Protein AF-A0A0M4LRH4-F1 (afdb_monomer_lite)

Sequence (139 aa):
MNIKIRNTFAEIIGALIAMTWMWLQLTDASTMTIELVSKVLAQGIGISIILIIILHIVFNILSSIISGQYEKDIDDERDKIYELYALQLSSVIFGISIVTTLVLLGWFNLSINTGLIVITFAGFIGSIISLFLKIYLYR

Radius of gyration: 17.7 Å; chains: 1; bounding box: 36×30×49 Å

Foldseek 3Di:
DPLQLQLLVLLLVLLVVLLVQLCVLCVVVVPDDPVSLVVSLVVSVVSSVVSSVVSSVVSQVVCCVVVVDRDDDDDDPVLVVLVVVLVVQLVVQLVVQLVVLVCCCVPVVDDPSVSVSSSSVSSSVSNSVSSVSSSVSVD

pLDDT: mean 90.96, std 6.53, range [67.19, 97.25]

Structure (mmCIF, N/CA/C/O backbone):
data_AF-A0A0M4LRH4-F1
#
_entry.id   AF-A0A0M4LRH4-F1
#
loop_
_atom_site.group_PDB
_atom_site.id
_atom_site.type_symbol
_atom_site.label_atom_id
_atom_site.label_alt_id
_atom_site.label_comp_id
_atom_site.label_asym_id
_atom_site.label_entity_id
_atom_site.label_seq_id
_atom_site.pdbx_PDB_ins_code
_atom_site.Cartn_x
_atom_site.Cartn_y
_atom_site.Cartn_z
_atom_site.occupancy
_atom_site.B_iso_or_equiv
_atom_site.auth_seq_id
_atom_site.auth_comp_id
_atom_site.auth_asym_id
_atom_site.auth_atom_id
_atom_site.pdbx_PDB_model_num
ATOM 1 N N . MET A 1 1 ? -18.280 5.015 16.595 1.00 67.19 1 MET A N 1
ATOM 2 C CA . MET A 1 1 ? -17.638 4.086 15.636 1.00 67.19 1 MET A CA 1
ATOM 3 C C . MET A 1 1 ? -16.527 3.393 16.396 1.00 67.19 1 MET A C 1
ATOM 5 O O . MET A 1 1 ? -15.749 4.120 16.994 1.00 67.19 1 MET A O 1
ATOM 9 N N . ASN A 1 2 ? -16.489 2.055 16.414 1.00 81.06 2 ASN A N 1
ATOM 10 C CA . ASN A 1 2 ? -15.471 1.288 17.145 1.00 81.06 2 ASN A CA 1
ATOM 11 C C . ASN A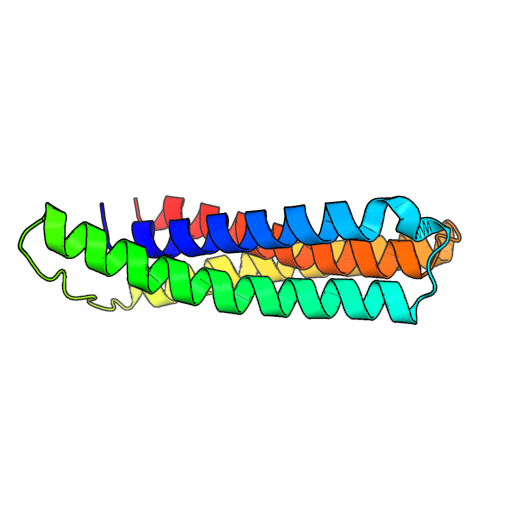 1 2 ? -14.061 1.819 16.811 1.00 81.06 2 ASN A C 1
ATOM 13 O O . ASN A 1 2 ? -13.758 2.017 15.630 1.00 81.06 2 ASN A O 1
ATOM 17 N N . ILE A 1 3 ? -13.227 2.049 17.834 1.00 83.00 3 ILE A N 1
ATOM 18 C CA . ILE A 1 3 ? -11.837 2.513 17.701 1.00 83.00 3 ILE A CA 1
ATOM 19 C C . ILE A 1 3 ? -11.050 1.690 16.675 1.00 83.00 3 ILE A C 1
ATOM 21 O O . ILE A 1 3 ? -10.356 2.264 15.840 1.00 83.00 3 ILE A O 1
ATOM 25 N N . LYS A 1 4 ? -11.266 0.370 16.629 1.00 84.94 4 LYS A N 1
ATOM 26 C CA . LYS A 1 4 ? -10.601 -0.538 15.681 1.00 84.94 4 LYS A CA 1
ATOM 27 C C . LYS A 1 4 ? -11.007 -0.275 14.236 1.00 84.94 4 LYS A C 1
ATOM 29 O O . LYS A 1 4 ? -10.157 -0.187 13.353 1.00 84.94 4 LYS A O 1
ATOM 34 N N . ILE A 1 5 ? -12.300 -0.058 13.990 1.00 86.56 5 ILE A N 1
ATOM 35 C CA . ILE A 1 5 ? -12.816 0.298 12.660 1.00 86.56 5 ILE A CA 1
ATOM 36 C C . ILE A 1 5 ? -12.295 1.682 12.246 1.00 86.56 5 ILE A C 1
ATOM 38 O O . ILE A 1 5 ? -11.874 1.864 11.107 1.00 86.56 5 ILE A O 1
ATOM 42 N N . ARG A 1 6 ? -12.261 2.648 13.174 1.00 89.19 6 ARG A N 1
ATOM 43 C CA . ARG A 1 6 ? -11.735 4.003 12.937 1.00 89.19 6 ARG A CA 1
ATOM 44 C C . ARG A 1 6 ? -10.259 3.998 12.547 1.00 89.19 6 ARG A C 1
ATOM 46 O O . ARG A 1 6 ? -9.894 4.640 11.565 1.00 89.19 6 ARG A O 1
ATOM 53 N N . ASN A 1 7 ? -9.444 3.261 13.290 1.00 89.38 7 ASN A N 1
ATOM 54 C CA . ASN A 1 7 ? -8.020 3.090 13.015 1.00 89.38 7 ASN A CA 1
ATOM 55 C C . ASN A 1 7 ? -7.812 2.399 11.661 1.00 89.38 7 ASN A C 1
ATOM 57 O O . ASN A 1 7 ? -7.081 2.902 10.814 1.00 89.38 7 ASN A O 1
ATOM 61 N N . THR A 1 8 ? -8.586 1.347 11.376 1.00 91.69 8 THR A N 1
ATOM 62 C CA . THR A 1 8 ? -8.536 0.666 10.073 1.00 91.69 8 THR A CA 1
ATOM 63 C C . THR A 1 8 ? -8.901 1.608 8.911 1.00 91.69 8 THR A C 1
ATOM 65 O O . THR A 1 8 ? -8.273 1.566 7.855 1.00 91.69 8 THR A O 1
ATOM 68 N N . PHE A 1 9 ? -9.862 2.523 9.092 1.00 92.12 9 PHE A N 1
ATOM 69 C CA . PHE A 1 9 ? -10.155 3.564 8.097 1.00 92.12 9 PHE A CA 1
ATOM 70 C C . PHE A 1 9 ? -8.995 4.547 7.899 1.00 92.12 9 PHE A C 1
ATOM 72 O O . PHE A 1 9 ? -8.710 4.916 6.759 1.00 92.12 9 PHE A O 1
ATOM 79 N N . ALA A 1 10 ? -8.319 4.962 8.976 1.00 92.81 10 ALA A N 1
ATOM 80 C CA . ALA A 1 10 ? -7.125 5.803 8.881 1.00 92.81 10 ALA A CA 1
ATOM 81 C C . ALA A 1 10 ? -6.020 5.120 8.059 1.00 92.81 10 ALA A C 1
ATOM 83 O O . ALA A 1 10 ? -5.402 5.766 7.212 1.00 92.81 10 ALA A O 1
ATOM 84 N N . GLU A 1 11 ? -5.819 3.813 8.252 1.00 94.25 11 GLU A N 1
ATOM 85 C CA . GLU A 1 11 ? -4.860 3.022 7.471 1.00 94.25 11 GLU A CA 1
ATOM 86 C C . GLU A 1 11 ? -5.199 3.008 5.979 1.00 94.25 11 GLU A C 1
ATOM 88 O O . GLU A 1 11 ? -4.338 3.305 5.148 1.00 94.25 11 GLU A O 1
ATOM 93 N N . ILE A 1 12 ? -6.462 2.735 5.632 1.00 95.62 12 ILE A N 1
ATOM 94 C CA . ILE A 1 12 ? -6.919 2.700 4.234 1.00 95.62 12 ILE A CA 1
ATOM 95 C C . ILE A 1 12 ? -6.732 4.065 3.566 1.00 95.62 12 ILE A C 1
ATOM 97 O O . ILE A 1 12 ? -6.191 4.142 2.463 1.00 95.62 12 ILE A O 1
ATOM 101 N N . ILE A 1 13 ? -7.150 5.148 4.227 1.00 95.25 13 ILE A N 1
ATOM 102 C CA . ILE A 1 13 ? -7.011 6.508 3.689 1.00 95.25 13 ILE A CA 1
ATOM 103 C C . ILE A 1 13 ? -5.531 6.848 3.491 1.00 95.25 13 ILE A C 1
ATOM 105 O O . ILE A 1 13 ? -5.158 7.371 2.439 1.00 95.25 13 ILE A O 1
ATOM 109 N N . GLY A 1 14 ? -4.682 6.515 4.466 1.00 94.69 14 GLY A N 1
ATOM 110 C CA . GLY A 1 14 ? -3.251 6.779 4.380 1.00 94.69 14 GLY A CA 1
ATOM 111 C C . GLY A 1 14 ? -2.571 6.044 3.232 1.00 94.69 14 GLY A C 1
ATOM 112 O O . GLY A 1 14 ? -1.837 6.657 2.452 1.00 94.69 14 GLY A O 1
ATOM 113 N N . ALA A 1 15 ? -2.894 4.762 3.073 1.00 95.62 15 ALA A N 1
ATOM 114 C CA . ALA A 1 15 ? -2.418 3.947 1.965 1.00 95.62 15 ALA A CA 1
ATOM 115 C C . ALA A 1 15 ? -2.885 4.498 0.605 1.00 95.62 15 ALA A C 1
ATOM 117 O O . ALA A 1 15 ? -2.073 4.641 -0.308 1.00 95.62 15 ALA A O 1
ATOM 118 N N . LEU A 1 16 ? -4.162 4.875 0.470 1.00 96.56 16 LEU A N 1
ATOM 119 C CA . LEU A 1 16 ? -4.718 5.413 -0.779 1.00 96.56 16 LEU A CA 1
ATOM 120 C C . LEU A 1 16 ? -4.092 6.751 -1.184 1.00 96.56 16 LEU A C 1
ATOM 122 O O . LEU A 1 16 ? -3.800 6.961 -2.365 1.00 96.56 16 LEU A O 1
ATOM 126 N N . ILE A 1 17 ? -3.860 7.650 -0.225 1.00 96.44 17 ILE A N 1
ATOM 127 C CA . ILE A 1 17 ? -3.197 8.933 -0.490 1.00 96.44 17 ILE A CA 1
ATOM 128 C C . ILE A 1 17 ? -1.766 8.692 -0.974 1.00 96.44 17 ILE A C 1
ATOM 130 O O . ILE A 1 17 ? -1.361 9.266 -1.986 1.00 96.44 17 ILE A O 1
ATOM 134 N N . ALA A 1 18 ? -1.019 7.808 -0.307 1.00 96.06 18 ALA A N 1
ATOM 135 C CA . ALA A 1 18 ? 0.342 7.469 -0.710 1.00 96.06 18 ALA A CA 1
ATOM 136 C C . ALA A 1 18 ? 0.392 6.814 -2.101 1.00 96.06 18 ALA A C 1
ATOM 138 O O . ALA A 1 18 ? 1.217 7.203 -2.928 1.00 96.06 18 ALA A O 1
ATOM 139 N N . MET A 1 19 ? -0.518 5.877 -2.392 1.00 96.12 19 MET A N 1
ATOM 140 C CA . MET A 1 19 ? -0.670 5.271 -3.723 1.00 96.12 19 MET A CA 1
ATOM 141 C C . MET A 1 19 ? -0.953 6.310 -4.804 1.00 96.12 19 MET A C 1
ATOM 143 O O . MET A 1 19 ? -0.318 6.293 -5.857 1.00 96.12 19 MET A O 1
ATOM 147 N N . THR A 1 20 ? -1.884 7.225 -4.539 1.00 96.12 20 THR A N 1
ATOM 148 C CA . THR A 1 20 ? -2.252 8.281 -5.488 1.00 96.12 20 THR A CA 1
ATOM 149 C C . THR A 1 20 ? -1.071 9.215 -5.732 1.00 96.12 20 THR A C 1
ATOM 151 O O . THR A 1 20 ? -0.769 9.538 -6.878 1.00 96.12 20 THR A O 1
ATOM 154 N N . TRP A 1 21 ? -0.351 9.597 -4.675 1.00 97.25 21 TRP A N 1
ATOM 155 C CA . TRP A 1 21 ? 0.853 10.413 -4.791 1.00 97.25 21 TRP A CA 1
ATOM 156 C C . TRP A 1 21 ? 1.943 9.715 -5.614 1.00 97.25 21 TRP A C 1
ATOM 158 O O . TRP A 1 21 ? 2.486 10.321 -6.533 1.00 97.25 21 TRP A O 1
ATOM 168 N N . MET A 1 22 ? 2.222 8.431 -5.353 1.00 96.12 22 MET A N 1
ATOM 169 C CA . MET A 1 22 ? 3.185 7.662 -6.152 1.00 96.12 22 MET A CA 1
ATOM 170 C C . MET A 1 22 ? 2.778 7.609 -7.622 1.00 96.12 22 MET A C 1
ATOM 172 O O . MET A 1 22 ? 3.621 7.816 -8.487 1.00 96.12 22 MET A O 1
ATOM 176 N N . TRP A 1 23 ? 1.497 7.361 -7.906 1.00 95.38 23 TRP A N 1
ATOM 177 C CA . TRP A 1 23 ? 0.991 7.301 -9.276 1.00 95.38 23 TRP A CA 1
ATOM 178 C C . TRP A 1 23 ? 1.225 8.615 -10.031 1.00 95.38 23 TRP A C 1
ATOM 180 O O . TRP A 1 23 ? 1.703 8.594 -11.162 1.00 95.38 23 TRP A O 1
ATOM 190 N N . LEU A 1 24 ? 0.965 9.755 -9.382 1.00 95.31 24 LEU A N 1
ATOM 191 C CA . LEU A 1 24 ? 1.206 11.080 -9.960 1.00 95.31 24 LEU A CA 1
ATOM 192 C C . LEU A 1 24 ? 2.691 11.345 -10.243 1.00 95.31 24 LEU A C 1
ATOM 194 O O . LEU A 1 24 ? 3.011 11.989 -11.234 1.00 95.31 24 LEU A O 1
ATOM 198 N N . GLN A 1 25 ? 3.596 10.821 -9.415 1.00 95.19 25 GLN A N 1
ATOM 199 C CA . GLN A 1 25 ? 5.043 10.976 -9.605 1.00 95.19 25 GLN A CA 1
ATOM 200 C C . GLN A 1 25 ? 5.643 9.976 -10.607 1.00 95.19 25 GLN A C 1
ATOM 202 O O . GLN A 1 25 ? 6.815 10.095 -10.963 1.00 95.19 25 GLN A O 1
ATOM 207 N N . LEU A 1 26 ? 4.862 8.987 -11.048 1.00 94.62 26 LEU A N 1
ATOM 208 C CA . LEU A 1 26 ? 5.277 7.915 -11.957 1.00 94.62 26 LEU A CA 1
ATOM 209 C C . LEU A 1 26 ? 4.590 8.000 -13.329 1.00 94.62 26 LEU A C 1
ATOM 211 O O . LEU A 1 26 ? 4.681 7.054 -14.111 1.00 94.62 26 LEU A O 1
ATOM 215 N N . THR A 1 27 ? 3.933 9.117 -13.659 1.00 88.69 27 THR A N 1
ATOM 216 C CA . THR A 1 27 ? 3.249 9.304 -14.954 1.00 88.69 27 THR A CA 1
ATOM 2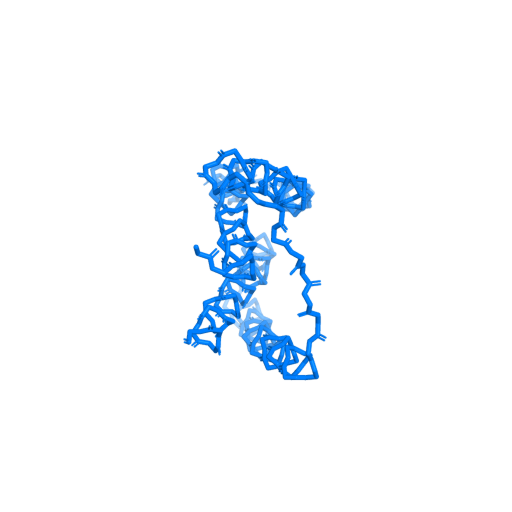17 C C . THR A 1 27 ? 4.184 9.136 -16.151 1.00 88.69 27 THR A C 1
ATOM 219 O O . THR A 1 27 ? 3.776 8.583 -17.168 1.00 88.69 27 THR A O 1
ATOM 222 N N . ASP A 1 28 ? 5.454 9.517 -15.997 1.00 86.88 28 ASP A N 1
ATOM 223 C CA . ASP A 1 28 ? 6.486 9.413 -17.034 1.00 86.88 28 ASP A CA 1
ATOM 224 C C . ASP A 1 28 ? 7.471 8.255 -16.786 1.00 86.88 28 ASP A C 1
ATOM 226 O O . ASP A 1 28 ? 8.592 8.249 -17.306 1.00 86.88 28 ASP A O 1
ATOM 230 N N . ALA A 1 29 ? 7.065 7.238 -16.013 1.00 85.12 29 ALA A N 1
ATOM 231 C CA . ALA A 1 29 ? 7.923 6.117 -15.608 1.00 85.12 29 ALA A CA 1
ATOM 232 C C . ALA A 1 29 ? 8.547 5.322 -16.772 1.00 85.12 29 ALA A C 1
ATOM 234 O O . ALA A 1 29 ? 9.543 4.621 -16.574 1.00 85.12 29 ALA A O 1
ATOM 235 N N . SER A 1 30 ? 7.995 5.434 -17.984 1.00 83.00 30 SER A N 1
ATOM 236 C CA . SER A 1 30 ? 8.557 4.852 -19.211 1.00 83.00 30 SER A CA 1
ATOM 237 C C . SER A 1 30 ? 9.875 5.502 -19.647 1.00 83.00 30 SER A C 1
ATOM 239 O O . SER A 1 30 ? 10.665 4.866 -20.341 1.00 83.00 30 SER A O 1
ATOM 241 N N . THR A 1 31 ? 10.127 6.745 -19.230 1.00 87.31 31 THR A N 1
ATOM 242 C CA . THR A 1 31 ? 11.334 7.520 -19.569 1.00 87.31 31 THR A CA 1
ATOM 243 C C . THR A 1 31 ? 12.278 7.719 -18.382 1.00 87.31 31 THR A C 1
ATOM 245 O O . THR A 1 31 ? 13.418 8.147 -18.553 1.00 87.31 31 THR A O 1
ATOM 248 N N . MET A 1 32 ? 11.826 7.385 -17.171 1.00 91.69 32 MET A N 1
ATOM 249 C CA . MET A 1 32 ? 12.609 7.509 -15.944 1.00 91.69 32 MET A CA 1
ATOM 250 C C . MET A 1 32 ? 13.650 6.394 -15.804 1.00 91.69 32 MET A C 1
ATOM 252 O O . MET A 1 32 ? 13.454 5.255 -16.228 1.00 91.69 32 MET A O 1
ATOM 256 N N . THR A 1 33 ? 14.755 6.701 -15.125 1.00 93.69 33 THR A N 1
ATOM 257 C CA . THR A 1 33 ? 15.730 5.683 -14.723 1.00 93.69 33 THR A CA 1
ATOM 258 C C . THR A 1 33 ? 15.179 4.817 -13.587 1.00 93.69 33 THR A C 1
ATOM 260 O O . THR A 1 33 ? 14.353 5.261 -12.786 1.00 93.69 33 THR A O 1
ATOM 263 N N . ILE A 1 34 ? 15.690 3.587 -13.473 1.00 93.12 34 ILE A N 1
ATOM 264 C CA . ILE A 1 34 ? 15.332 2.653 -12.391 1.00 93.12 34 ILE A CA 1
ATOM 265 C C . ILE A 1 34 ? 15.579 3.279 -11.010 1.00 93.12 34 ILE A C 1
ATOM 267 O O . ILE A 1 34 ? 14.788 3.080 -10.089 1.00 93.12 34 ILE A O 1
ATOM 271 N N . GLU A 1 35 ? 16.654 4.059 -10.861 1.00 94.62 35 GLU A N 1
ATOM 272 C CA . GLU A 1 35 ? 16.992 4.743 -9.609 1.00 94.62 35 GLU A CA 1
ATOM 273 C C . GLU A 1 35 ? 15.899 5.735 -9.195 1.00 94.62 35 GLU A C 1
ATOM 275 O O . GLU A 1 35 ? 15.444 5.715 -8.050 1.00 94.62 35 GLU A O 1
ATOM 280 N N . LEU A 1 36 ? 15.430 6.565 -10.131 1.00 94.75 36 LEU A N 1
ATOM 281 C CA . LEU A 1 36 ? 14.378 7.543 -9.859 1.00 94.75 36 LEU A CA 1
ATOM 282 C C . LEU A 1 36 ? 13.051 6.860 -9.520 1.00 94.75 36 LEU A C 1
ATOM 284 O O . LEU A 1 36 ? 12.405 7.253 -8.549 1.00 94.75 36 LEU A O 1
ATOM 288 N N . VAL A 1 37 ? 12.676 5.812 -10.260 1.00 95.88 37 VAL A N 1
ATOM 289 C CA . VAL A 1 37 ? 11.471 5.020 -9.964 1.00 95.88 37 VAL A CA 1
ATOM 290 C C . VAL A 1 37 ? 11.568 4.410 -8.565 1.00 95.88 37 VAL A C 1
ATOM 292 O O . VAL A 1 37 ? 10.666 4.586 -7.748 1.00 95.88 37 VAL A O 1
ATOM 295 N N . SER A 1 38 ? 12.692 3.768 -8.243 1.00 94.88 38 SER A N 1
ATOM 296 C CA . SER A 1 38 ? 12.914 3.140 -6.933 1.00 94.88 38 SER A CA 1
ATOM 297 C C . SER A 1 38 ? 12.859 4.157 -5.792 1.00 94.88 38 SER A C 1
ATOM 299 O O . SER A 1 38 ? 12.269 3.888 -4.745 1.00 94.88 38 SER A O 1
ATOM 301 N N . LYS A 1 39 ? 13.420 5.354 -6.004 1.00 96.00 39 LYS A N 1
ATOM 302 C CA . LYS A 1 39 ? 13.365 6.458 -5.042 1.00 96.00 39 LYS A CA 1
ATOM 303 C C . LYS A 1 39 ? 11.930 6.914 -4.783 1.00 96.00 39 LYS A C 1
ATOM 305 O O . LYS A 1 39 ? 11.558 7.065 -3.621 1.00 96.00 39 LYS A O 1
ATOM 310 N N . VAL A 1 40 ? 11.129 7.112 -5.831 1.00 96.62 40 VAL A N 1
ATOM 311 C CA . VAL A 1 40 ? 9.719 7.518 -5.700 1.00 96.62 40 VAL A CA 1
ATOM 312 C C . VAL A 1 40 ? 8.910 6.457 -4.953 1.00 96.62 40 VAL A C 1
ATOM 314 O O . VAL A 1 40 ? 8.166 6.795 -4.034 1.00 96.62 40 VAL A O 1
ATOM 317 N N . LEU A 1 41 ? 9.098 5.175 -5.283 1.00 96.50 41 LEU A N 1
ATOM 318 C CA . LEU A 1 41 ? 8.414 4.067 -4.608 1.00 96.50 41 LEU A CA 1
ATOM 319 C C . LEU A 1 41 ? 8.782 3.995 -3.117 1.00 96.50 41 LEU A C 1
ATOM 321 O O . LEU A 1 41 ? 7.898 3.909 -2.263 1.00 96.50 41 LEU A O 1
ATOM 325 N N . ALA A 1 42 ? 10.072 4.103 -2.781 1.00 96.06 42 ALA A N 1
ATOM 326 C CA . ALA A 1 42 ? 10.530 4.118 -1.391 1.00 96.06 42 ALA A CA 1
ATOM 327 C C . ALA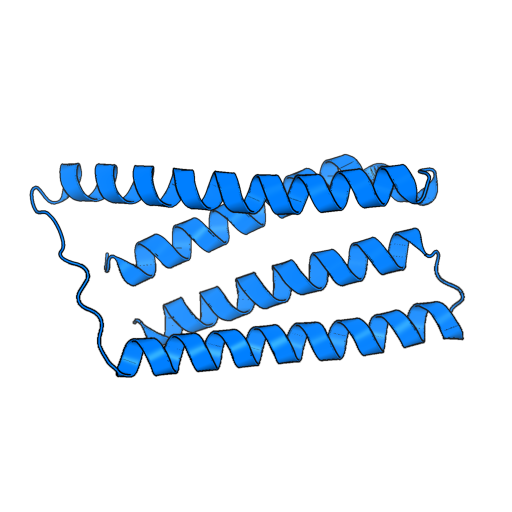 A 1 42 ? 9.982 5.327 -0.609 1.00 96.06 42 ALA A C 1
ATOM 329 O O . ALA A 1 42 ? 9.542 5.183 0.534 1.00 96.06 42 ALA A O 1
ATOM 330 N N . GLN A 1 43 ? 9.954 6.510 -1.232 1.00 96.12 43 GLN A N 1
ATOM 331 C CA . GLN A 1 43 ? 9.341 7.704 -0.646 1.00 96.12 43 GLN A CA 1
ATOM 332 C C . GLN A 1 43 ? 7.845 7.513 -0.404 1.00 96.12 43 GLN A C 1
ATOM 334 O O . GLN A 1 43 ? 7.361 7.878 0.663 1.00 96.12 43 GLN A O 1
ATOM 339 N N . GLY A 1 44 ? 7.122 6.900 -1.342 1.00 95.56 44 GLY A N 1
ATOM 340 C CA . GLY A 1 44 ? 5.699 6.614 -1.188 1.00 95.56 44 GLY A CA 1
ATOM 341 C C . GLY A 1 44 ? 5.389 5.689 -0.012 1.00 95.56 44 GLY A C 1
ATOM 342 O O . GLY A 1 44 ? 4.464 5.962 0.752 1.00 95.56 44 GLY A O 1
ATOM 343 N N . ILE A 1 45 ? 6.203 4.649 0.202 1.00 95.44 45 ILE A N 1
ATOM 344 C CA . ILE A 1 45 ? 6.101 3.787 1.393 1.00 95.44 45 ILE A CA 1
ATOM 345 C C . ILE A 1 45 ? 6.312 4.612 2.672 1.00 95.44 45 ILE A C 1
ATOM 347 O O . ILE A 1 45 ? 5.509 4.526 3.601 1.00 95.44 45 ILE A O 1
ATOM 351 N N . GLY A 1 46 ? 7.347 5.457 2.708 1.00 95.75 46 GLY A N 1
ATOM 352 C CA . GLY A 1 46 ? 7.611 6.341 3.848 1.00 95.75 46 GLY A CA 1
ATOM 353 C C . GLY A 1 46 ? 6.467 7.323 4.127 1.00 95.75 46 GLY A C 1
ATOM 354 O O . GLY A 1 46 ? 6.038 7.462 5.274 1.00 95.75 46 GLY A O 1
ATOM 355 N N . ILE A 1 47 ? 5.924 7.953 3.080 1.00 94.81 47 ILE A N 1
ATOM 356 C CA . ILE A 1 47 ? 4.764 8.851 3.165 1.00 94.81 47 ILE A CA 1
ATOM 357 C C . ILE A 1 47 ? 3.562 8.105 3.740 1.00 94.81 47 ILE A C 1
ATOM 359 O O . ILE A 1 47 ? 2.915 8.630 4.643 1.00 94.81 47 ILE A O 1
ATOM 363 N N . SER A 1 48 ? 3.293 6.879 3.280 1.00 95.25 48 SER A N 1
ATOM 364 C CA . SER A 1 48 ? 2.199 6.056 3.806 1.00 95.25 48 SER A CA 1
ATOM 365 C C . SER A 1 48 ? 2.312 5.871 5.316 1.00 95.25 48 SER A C 1
ATOM 367 O O . SER A 1 48 ? 1.344 6.108 6.030 1.00 95.25 48 SER A O 1
ATOM 369 N N . ILE A 1 49 ? 3.486 5.485 5.820 1.00 94.62 49 ILE A N 1
ATOM 370 C CA . ILE A 1 49 ? 3.693 5.234 7.254 1.00 94.62 49 ILE A CA 1
ATOM 371 C C . ILE A 1 49 ? 3.435 6.508 8.068 1.00 94.62 49 ILE A C 1
ATOM 373 O O . ILE A 1 49 ? 2.666 6.488 9.030 1.00 94.62 49 ILE A O 1
ATOM 377 N N . ILE A 1 50 ? 4.037 7.629 7.658 1.00 96.38 50 ILE A N 1
ATOM 378 C CA . ILE A 1 50 ? 3.887 8.916 8.353 1.00 96.38 50 ILE A CA 1
ATOM 379 C C . ILE A 1 50 ? 2.418 9.352 8.360 1.00 96.38 50 ILE A C 1
ATOM 381 O O . ILE A 1 50 ? 1.894 9.770 9.394 1.00 96.38 50 ILE A O 1
ATOM 385 N N . LEU A 1 51 ? 1.737 9.233 7.220 1.00 94.31 51 LEU A N 1
ATOM 386 C CA . LEU A 1 51 ? 0.364 9.698 7.070 1.00 94.31 51 LEU A CA 1
ATOM 387 C C . LEU A 1 51 ? -0.618 8.841 7.877 1.00 94.31 51 LEU A C 1
ATOM 389 O O . LEU A 1 51 ? -1.520 9.388 8.508 1.00 94.31 51 LEU A O 1
ATOM 393 N N . ILE A 1 52 ? -0.400 7.526 7.941 1.00 93.69 52 ILE A N 1
ATOM 394 C CA . ILE A 1 52 ? -1.183 6.616 8.786 1.00 93.69 52 ILE A CA 1
ATOM 395 C C . ILE A 1 52 ? -1.045 6.993 10.266 1.00 93.69 52 ILE A C 1
ATOM 397 O O . ILE A 1 52 ? -2.061 7.087 10.957 1.00 93.69 52 ILE A O 1
ATOM 401 N N . ILE A 1 53 ? 0.173 7.258 10.754 1.00 93.62 53 ILE A N 1
ATOM 402 C CA . ILE A 1 53 ? 0.408 7.668 12.151 1.00 93.62 53 ILE A CA 1
ATOM 403 C C . ILE A 1 53 ? -0.332 8.975 12.464 1.00 93.62 53 ILE A C 1
ATOM 405 O O . ILE A 1 53 ? -1.038 9.067 13.470 1.00 93.62 53 ILE A O 1
ATOM 409 N N . ILE A 1 54 ? -0.209 9.977 11.588 1.00 94.50 54 ILE A N 1
ATOM 410 C CA . ILE A 1 54 ? -0.886 11.269 11.760 1.00 94.50 54 ILE A CA 1
ATOM 411 C C . ILE A 1 54 ? -2.407 11.079 11.787 1.00 94.50 54 ILE A C 1
ATOM 413 O O . ILE A 1 54 ? -3.072 11.614 12.676 1.00 94.50 54 ILE A O 1
ATOM 417 N N . LEU A 1 55 ? -2.964 10.295 10.859 1.00 92.88 55 LEU A N 1
ATOM 418 C CA . LEU A 1 55 ? -4.405 10.049 10.794 1.00 92.88 55 LEU A CA 1
ATOM 419 C C . LEU A 1 55 ? -4.934 9.334 12.041 1.00 92.88 55 LEU A C 1
ATOM 421 O O . LEU A 1 55 ? -5.990 9.721 12.539 1.00 92.88 55 LEU A O 1
ATOM 425 N N . HIS A 1 56 ? -4.201 8.362 12.591 1.00 91.25 56 HIS A N 1
ATOM 426 C CA . HIS A 1 56 ? -4.577 7.711 13.852 1.00 91.25 56 HIS A CA 1
ATOM 427 C C . HIS A 1 56 ? -4.696 8.713 14.998 1.00 91.25 56 HIS A C 1
ATOM 429 O O . HIS A 1 56 ? -5.696 8.726 15.719 1.00 91.25 56 HIS A O 1
ATOM 435 N N . ILE A 1 57 ? -3.689 9.578 15.153 1.00 90.00 57 ILE A N 1
ATOM 436 C CA . ILE A 1 57 ? -3.671 10.595 16.208 1.00 90.00 57 ILE A CA 1
ATOM 437 C C . ILE A 1 57 ? -4.858 11.549 16.031 1.00 90.00 57 ILE A C 1
ATOM 439 O O . ILE A 1 57 ? -5.630 11.759 16.969 1.00 90.00 57 ILE A O 1
ATOM 443 N N . VAL A 1 58 ? -5.042 12.083 14.821 1.00 91.75 58 VAL A N 1
ATOM 444 C CA . VAL A 1 58 ? -6.111 13.044 14.518 1.00 91.75 58 VAL A CA 1
ATOM 445 C C . VAL A 1 58 ? -7.491 12.427 14.745 1.00 91.75 58 VAL A C 1
ATOM 447 O O . VAL A 1 58 ? -8.332 13.039 15.403 1.00 91.75 58 VAL A O 1
ATOM 450 N N . PHE A 1 59 ? -7.737 11.208 14.265 1.00 89.12 59 PHE A N 1
ATOM 451 C CA . PHE A 1 59 ? -9.033 10.545 14.427 1.00 89.12 59 PHE A CA 1
ATOM 452 C C . PHE A 1 59 ? -9.341 10.194 15.880 1.00 89.12 59 PHE A C 1
ATOM 454 O O . PHE A 1 59 ? -10.493 10.325 16.300 1.00 89.12 59 PHE A O 1
ATOM 461 N N . ASN A 1 60 ? -8.340 9.795 16.664 1.00 86.75 60 ASN A N 1
ATOM 462 C CA . ASN A 1 60 ? -8.538 9.521 18.085 1.00 86.75 60 ASN A CA 1
ATOM 463 C C . ASN A 1 60 ? -8.845 10.797 18.875 1.00 86.75 60 ASN A C 1
ATOM 465 O O . ASN A 1 60 ? -9.778 10.794 19.680 1.00 86.75 60 ASN A O 1
ATOM 469 N N . ILE A 1 61 ? -8.151 11.905 18.592 1.00 88.00 61 ILE A N 1
ATOM 470 C CA . ILE A 1 61 ? -8.445 13.208 19.209 1.00 88.00 61 ILE A CA 1
ATOM 471 C C . ILE A 1 61 ? -9.855 13.678 18.831 1.00 88.00 61 ILE A C 1
ATOM 473 O O . ILE A 1 61 ? -10.648 14.003 19.713 1.00 88.00 61 ILE A O 1
ATOM 477 N N . LEU A 1 62 ? -10.203 13.664 17.539 1.00 87.56 62 LEU A N 1
ATOM 478 C CA . LEU A 1 62 ? -11.529 14.077 17.066 1.00 87.56 62 LEU A CA 1
ATOM 479 C C . LEU A 1 62 ? -12.643 13.228 17.686 1.00 87.56 62 LEU A C 1
ATOM 481 O O . LEU A 1 62 ? -13.648 13.767 18.146 1.00 87.56 62 LEU A O 1
ATOM 485 N N . SER A 1 63 ? -12.457 11.908 17.753 1.00 84.00 63 SER A N 1
ATOM 486 C CA . SER A 1 63 ? -13.441 11.020 18.371 1.00 84.00 63 SER A CA 1
ATOM 487 C C . SER A 1 63 ? -13.589 11.279 19.869 1.00 84.00 63 SER A C 1
ATOM 489 O O . SER A 1 63 ? -14.709 11.255 20.380 1.00 84.00 63 SER A O 1
ATOM 491 N N . SER A 1 64 ? -12.491 11.561 20.576 1.00 83.56 64 SER A N 1
ATOM 492 C CA . SER A 1 64 ? -12.534 11.905 22.000 1.00 83.56 64 SER A CA 1
ATOM 493 C C . SER A 1 64 ? -13.266 13.227 22.249 1.00 83.56 64 SER A C 1
ATOM 495 O O . SER A 1 64 ? -13.998 13.328 23.230 1.00 83.56 64 SER A O 1
ATOM 497 N N . ILE A 1 65 ? -13.111 14.221 21.366 1.00 86.88 65 ILE A N 1
ATOM 498 C CA . ILE A 1 65 ? -13.833 15.502 21.453 1.00 86.88 65 ILE A CA 1
ATOM 499 C C . ILE A 1 65 ? -15.338 15.291 21.244 1.00 86.88 65 ILE A C 1
ATOM 501 O O . ILE A 1 65 ? -16.142 15.836 21.993 1.00 86.88 65 ILE A O 1
ATOM 505 N N . ILE A 1 66 ? -15.722 14.490 20.245 1.00 84.38 66 ILE A N 1
ATOM 506 C CA . ILE A 1 66 ? -17.134 14.267 19.893 1.00 84.38 66 ILE A CA 1
ATOM 507 C C . ILE A 1 66 ? -17.850 13.408 20.941 1.00 84.38 66 ILE A C 1
ATOM 509 O O . ILE A 1 66 ? -18.990 13.693 21.299 1.00 84.38 66 ILE A O 1
ATOM 513 N N . SER A 1 67 ? -17.206 12.341 21.417 1.00 79.50 67 SER A N 1
ATOM 514 C CA . SER A 1 67 ? -17.818 11.401 22.367 1.00 79.50 67 SER A CA 1
ATOM 515 C C . SER A 1 67 ? -17.728 11.858 23.824 1.00 79.50 67 SER A C 1
ATOM 517 O O . SER A 1 67 ? -18.449 11.331 24.669 1.00 79.50 67 SER A O 1
ATOM 519 N N . GLY A 1 68 ? -16.837 12.804 24.142 1.00 75.94 68 GLY A N 1
ATOM 520 C CA . GLY A 1 68 ? -16.571 13.243 25.513 1.00 75.94 68 GLY A CA 1
ATOM 521 C C . GLY A 1 68 ? -15.985 12.151 26.421 1.00 75.94 68 GLY A C 1
ATOM 522 O O . GLY A 1 68 ? -15.822 12.383 27.617 1.00 75.94 68 GLY A O 1
ATOM 523 N N . GLN A 1 69 ? -15.670 10.968 25.880 1.00 73.06 69 GLN A N 1
ATOM 524 C CA . GLN A 1 69 ? -15.093 9.841 26.604 1.00 73.06 69 GLN A CA 1
ATOM 525 C C . GLN A 1 69 ? -13.847 9.327 25.889 1.00 73.06 69 GLN A C 1
ATOM 527 O O . GLN A 1 69 ? -13.761 9.310 24.663 1.00 73.06 69 GLN A O 1
ATOM 532 N N . TYR A 1 70 ? -12.876 8.875 26.677 1.00 69.69 70 TYR A N 1
ATOM 533 C CA . TYR A 1 70 ? -11.726 8.164 26.145 1.00 69.69 70 TYR A CA 1
ATOM 534 C C . TYR A 1 70 ? -12.097 6.686 25.981 1.00 69.69 70 TYR A C 1
ATOM 536 O O . TYR A 1 70 ? -12.214 5.959 26.971 1.00 69.69 70 TYR A O 1
ATOM 544 N N . GLU A 1 71 ? -12.317 6.245 24.741 1.00 69.31 71 GLU A N 1
ATOM 545 C CA . GLU A 1 71 ? -12.478 4.821 24.427 1.00 69.31 71 GLU A CA 1
ATOM 546 C C . GLU A 1 71 ? -11.171 4.092 24.760 1.00 69.31 71 GLU A C 1
ATOM 548 O O . GLU A 1 71 ? -10.134 4.349 24.148 1.00 69.31 71 GLU A O 1
ATOM 553 N N . LYS A 1 72 ? -11.212 3.185 25.743 1.00 69.56 72 LYS A N 1
ATOM 554 C CA . LYS A 1 72 ? -10.096 2.271 25.996 1.00 69.56 72 LYS A CA 1
ATOM 555 C C . LYS A 1 72 ? -10.060 1.229 24.889 1.00 69.56 72 LYS A C 1
ATOM 557 O O . LYS A 1 72 ? -11.056 0.545 24.663 1.00 69.56 72 LYS A O 1
ATOM 562 N N . ASP A 1 73 ? -8.908 1.098 24.248 1.00 71.19 73 ASP A N 1
ATOM 563 C CA . ASP A 1 73 ? -8.643 -0.034 23.373 1.00 71.19 73 ASP A CA 1
ATOM 564 C C . ASP A 1 73 ? -8.421 -1.273 24.248 1.00 71.19 73 ASP A C 1
ATOM 566 O O . ASP A 1 73 ? -7.531 -1.288 25.102 1.00 71.19 73 ASP A O 1
ATOM 570 N N . ILE A 1 74 ? -9.306 -2.261 24.125 1.00 75.25 74 ILE A N 1
ATOM 571 C CA . ILE A 1 74 ? -9.206 -3.535 24.840 1.00 75.25 74 ILE A CA 1
ATOM 572 C C . ILE A 1 74 ? -8.899 -4.592 23.788 1.00 75.25 74 ILE A C 1
ATOM 574 O O . ILE A 1 74 ? -9.721 -4.833 22.900 1.00 75.25 74 ILE A O 1
ATOM 578 N N . ASP A 1 75 ? -7.726 -5.207 23.895 1.00 75.44 75 ASP A N 1
ATOM 579 C CA . ASP A 1 75 ? -7.313 -6.305 23.026 1.00 75.44 75 ASP A CA 1
ATOM 580 C C . ASP A 1 75 ? -7.935 -7.627 23.482 1.00 75.44 75 ASP A C 1
ATOM 582 O O . ASP A 1 75 ? -7.799 -8.034 24.639 1.00 75.44 75 ASP A O 1
ATOM 586 N N . ASP A 1 76 ? -8.598 -8.302 22.548 1.00 81.19 76 ASP A N 1
ATOM 587 C CA . ASP A 1 76 ? -9.166 -9.639 22.694 1.00 81.19 76 ASP A CA 1
ATOM 588 C C . ASP A 1 76 ? -8.348 -10.641 21.852 1.00 81.19 76 ASP A C 1
ATOM 590 O O . ASP A 1 76 ? -7.731 -10.295 20.838 1.00 81.19 76 ASP A O 1
ATOM 594 N N . GLU A 1 77 ? -8.351 -11.919 22.230 1.00 86.44 77 GLU A N 1
ATOM 595 C CA . GLU A 1 77 ? -7.722 -12.983 21.437 1.00 86.44 77 GLU A CA 1
ATOM 596 C C . GLU A 1 77 ? -8.333 -13.088 20.035 1.00 86.44 77 GLU A C 1
ATOM 598 O O . GLU A 1 77 ? -7.634 -13.405 19.069 1.00 86.44 77 GLU A O 1
ATOM 603 N N . ARG A 1 78 ? -9.620 -12.750 19.898 1.00 84.00 78 ARG A N 1
ATOM 604 C CA . ARG A 1 78 ? -10.297 -12.694 18.598 1.00 84.00 78 ARG A CA 1
ATOM 605 C C . ARG A 1 78 ? -9.673 -11.665 17.652 1.00 84.00 78 ARG A C 1
ATOM 607 O O . ARG A 1 78 ? -9.605 -11.921 16.452 1.00 84.00 78 ARG A O 1
ATOM 614 N N . ASP A 1 79 ? -9.175 -10.546 18.167 1.00 84.75 79 ASP A N 1
ATOM 615 C CA . ASP A 1 79 ? -8.565 -9.511 17.326 1.00 84.75 79 ASP A CA 1
ATOM 616 C C . ASP A 1 79 ? -7.253 -10.005 16.721 1.00 84.75 79 ASP A C 1
ATOM 618 O O . ASP A 1 79 ? -7.007 -9.817 15.531 1.00 84.75 79 ASP A O 1
ATOM 622 N N . LYS A 1 80 ? -6.463 -10.758 17.496 1.00 87.31 80 LYS A N 1
ATOM 623 C CA . LYS A 1 80 ? -5.238 -11.405 17.000 1.00 87.31 80 LYS A CA 1
ATOM 624 C C . LYS A 1 80 ? -5.532 -12.370 15.852 1.00 87.31 80 LYS A C 1
ATOM 626 O O . LYS A 1 80 ? -4.769 -12.446 14.890 1.00 87.31 80 LYS A O 1
ATOM 631 N N . ILE A 1 81 ? -6.649 -13.096 15.927 1.00 91.12 81 ILE A N 1
ATOM 632 C CA . ILE A 1 81 ? -7.092 -13.988 14.848 1.00 91.12 81 ILE A CA 1
ATOM 633 C C . ILE A 1 81 ? -7.455 -13.175 13.594 1.00 91.12 81 ILE A C 1
ATOM 635 O O . ILE A 1 81 ? -7.074 -13.550 12.484 1.00 91.12 81 ILE A O 1
ATOM 639 N N . TYR A 1 82 ? -8.146 -12.045 13.748 1.00 91.00 82 TYR A N 1
ATOM 640 C CA . TYR A 1 82 ? -8.495 -11.174 12.621 1.00 91.00 82 TYR A CA 1
ATOM 641 C C . TYR A 1 82 ? -7.268 -10.538 11.967 1.00 91.00 82 TYR A C 1
ATOM 643 O O . TYR A 1 82 ? -7.191 -10.470 10.737 1.00 91.00 82 TYR A O 1
ATOM 651 N N . GLU A 1 83 ? -6.284 -10.121 12.761 1.00 89.06 83 GLU A N 1
ATOM 652 C CA . GLU A 1 83 ? -5.002 -9.640 12.247 1.00 89.06 83 GLU A CA 1
ATOM 653 C C . GLU A 1 83 ? -4.259 -10.713 11.458 1.00 89.06 83 GLU A C 1
ATOM 655 O O . GLU A 1 83 ? -3.734 -10.424 10.380 1.00 89.06 83 GLU A O 1
ATOM 660 N N . LEU A 1 84 ? -4.275 -11.956 11.942 1.00 92.75 84 LEU A N 1
ATOM 661 C CA . LEU A 1 84 ? -3.658 -13.076 11.246 1.00 92.75 84 LEU A CA 1
ATOM 662 C C . LEU A 1 84 ? -4.339 -13.356 9.900 1.00 92.75 84 LEU A C 1
ATOM 664 O O . LEU A 1 84 ? -3.646 -13.510 8.895 1.00 92.75 84 LEU A O 1
ATOM 668 N N . TYR A 1 85 ? -5.674 -13.387 9.847 1.00 92.62 85 TYR A N 1
ATOM 669 C CA . TYR A 1 85 ? -6.399 -13.585 8.586 1.00 92.62 85 TYR A CA 1
ATOM 670 C C . TYR A 1 85 ? -6.152 -12.454 7.587 1.00 92.62 85 TYR A C 1
ATOM 672 O O . TYR A 1 85 ? -5.947 -12.712 6.399 1.00 92.62 85 TYR A O 1
ATOM 680 N N . ALA A 1 86 ? -6.121 -11.206 8.057 1.00 92.56 86 ALA A N 1
ATOM 681 C CA . ALA A 1 86 ? -5.778 -10.063 7.221 1.00 92.56 86 ALA A CA 1
ATOM 682 C C . ALA A 1 86 ? -4.353 -10.194 6.656 1.00 92.56 86 ALA A C 1
ATOM 684 O O . ALA A 1 86 ? -4.145 -10.048 5.448 1.00 92.56 86 ALA A O 1
ATOM 685 N N . LEU A 1 87 ? -3.382 -10.552 7.501 1.00 94.38 87 LEU A N 1
ATOM 686 C CA . LEU A 1 87 ? -2.002 -10.769 7.076 1.00 94.38 87 LEU A CA 1
ATOM 687 C C . LEU A 1 87 ? -1.896 -11.898 6.043 1.00 94.38 87 LEU A C 1
ATOM 689 O O . LEU A 1 87 ? -1.205 -11.738 5.035 1.00 94.38 87 LEU A O 1
ATOM 693 N N . GLN A 1 88 ? -2.596 -13.015 6.256 1.00 94.88 88 GLN A N 1
ATOM 694 C CA . GLN A 1 88 ? -2.632 -14.132 5.309 1.00 94.88 88 GLN A CA 1
ATOM 695 C C . GLN A 1 88 ? -3.195 -13.695 3.956 1.00 94.88 88 GLN A C 1
ATOM 697 O O . GLN A 1 88 ? -2.578 -13.969 2.927 1.00 94.88 88 GLN A O 1
ATOM 702 N N . LEU A 1 89 ? -4.315 -12.968 3.945 1.00 95.06 89 LEU A N 1
ATOM 703 C CA . LEU A 1 89 ? -4.927 -12.480 2.711 1.00 95.06 89 LEU A CA 1
ATOM 704 C C . LEU A 1 89 ? -3.987 -11.539 1.945 1.00 95.06 89 LEU A C 1
ATOM 706 O O . LEU A 1 89 ? -3.763 -11.740 0.750 1.00 95.06 89 LEU A O 1
ATOM 710 N N . SER A 1 90 ? -3.394 -10.560 2.634 1.00 94.94 90 SER A N 1
ATOM 711 C CA . SER A 1 90 ? -2.408 -9.651 2.036 1.00 94.94 90 SER A CA 1
ATOM 712 C C . SER A 1 90 ? -1.213 -10.420 1.459 1.00 94.94 90 SER A C 1
ATOM 714 O O . SER A 1 90 ? -0.820 -10.197 0.313 1.00 94.94 90 SER A O 1
ATOM 716 N N . SER A 1 91 ? -0.695 -11.400 2.206 1.00 94.25 91 SER A N 1
ATOM 717 C CA . SER A 1 91 ? 0.443 -12.226 1.781 1.00 94.25 91 SER A CA 1
ATOM 718 C C . SER A 1 91 ? 0.125 -13.068 0.545 1.00 94.25 91 SER A C 1
ATOM 720 O O . SER A 1 91 ? 0.961 -13.177 -0.350 1.00 94.25 91 SER A O 1
ATOM 722 N N . VAL A 1 92 ? -1.082 -13.637 0.461 1.00 96.44 92 VAL A N 1
ATOM 723 C CA . VAL A 1 92 ? -1.526 -14.417 -0.705 1.00 96.44 92 VAL A CA 1
ATOM 724 C C . VAL A 1 92 ? -1.644 -13.524 -1.938 1.00 96.44 92 VAL A C 1
ATOM 726 O O . VAL A 1 92 ? -1.108 -13.868 -2.993 1.00 96.44 92 VAL A O 1
ATOM 729 N N . ILE A 1 93 ? -2.292 -12.362 -1.806 1.00 95.56 93 ILE A N 1
ATOM 730 C CA . ILE A 1 93 ? -2.436 -11.392 -2.903 1.00 95.56 93 ILE A CA 1
ATOM 731 C C . ILE A 1 93 ? -1.056 -10.952 -3.399 1.00 95.56 93 ILE A C 1
ATOM 733 O O . ILE A 1 93 ? -0.794 -10.955 -4.605 1.00 95.56 93 ILE A O 1
ATOM 737 N N . PHE A 1 94 ? -0.152 -10.626 -2.476 1.00 95.31 94 PHE A N 1
ATOM 738 C CA . PHE A 1 94 ? 1.207 -10.218 -2.806 1.00 95.31 94 PHE A CA 1
ATOM 739 C C . PHE A 1 94 ? 2.008 -11.345 -3.470 1.00 95.31 94 PHE A C 1
ATOM 741 O O . PHE A 1 94 ? 2.636 -11.123 -4.505 1.00 95.31 94 PHE A O 1
ATOM 748 N N . GLY A 1 95 ? 1.933 -12.568 -2.939 1.00 95.88 95 GLY A N 1
ATOM 749 C CA . GLY A 1 95 ? 2.624 -13.734 -3.490 1.00 95.88 95 GLY A CA 1
ATOM 750 C C . GLY A 1 95 ? 2.197 -14.051 -4.925 1.00 95.88 95 GLY A C 1
ATOM 751 O O . GLY A 1 95 ? 3.049 -14.190 -5.803 1.00 95.88 95 GLY A O 1
ATOM 752 N N . ILE A 1 96 ? 0.887 -14.082 -5.194 1.00 96.25 96 ILE A N 1
ATOM 753 C CA . ILE A 1 96 ? 0.351 -14.285 -6.553 1.00 96.25 96 ILE A CA 1
ATOM 754 C C . ILE A 1 96 ? 0.817 -13.162 -7.489 1.00 96.25 96 ILE A C 1
ATOM 756 O O . ILE A 1 96 ? 1.212 -13.421 -8.629 1.00 96.25 96 ILE A O 1
ATOM 760 N N . SER A 1 97 ? 0.813 -11.920 -7.005 1.00 95.31 97 SER A N 1
ATOM 761 C CA . SER A 1 97 ? 1.219 -10.756 -7.795 1.00 95.31 97 SER A CA 1
ATOM 762 C C . SER A 1 97 ? 2.704 -10.779 -8.153 1.00 95.31 97 SER A C 1
ATOM 764 O O . SER A 1 97 ? 3.052 -10.475 -9.295 1.00 95.31 97 SER A O 1
ATOM 766 N N . ILE A 1 98 ? 3.582 -11.192 -7.231 1.00 95.38 98 ILE A N 1
ATOM 767 C CA . ILE A 1 98 ? 5.013 -11.377 -7.517 1.00 95.38 98 ILE A CA 1
ATOM 768 C C . ILE A 1 98 ? 5.199 -12.418 -8.615 1.00 95.38 98 ILE A C 1
ATOM 770 O O . ILE A 1 98 ? 5.859 -12.130 -9.613 1.00 95.38 98 ILE A O 1
ATOM 774 N N . VAL A 1 99 ? 4.609 -13.607 -8.456 1.00 96.38 99 VAL A N 1
ATOM 775 C CA . VAL A 1 99 ? 4.765 -14.697 -9.432 1.00 96.38 99 VAL A CA 1
ATOM 776 C C . VAL A 1 99 ? 4.283 -14.246 -10.809 1.00 96.38 99 VAL A C 1
ATOM 778 O O . VAL A 1 99 ? 4.997 -14.401 -11.798 1.00 96.38 99 VAL A O 1
ATOM 781 N N . THR A 1 100 ? 3.114 -13.608 -10.863 1.00 94.50 100 THR A N 1
ATOM 782 C CA . THR A 1 100 ? 2.549 -13.078 -12.109 1.00 94.50 100 THR A CA 1
ATOM 783 C C . THR A 1 100 ? 3.468 -12.027 -12.729 1.00 94.50 100 THR A C 1
ATOM 785 O O . THR A 1 100 ? 3.750 -12.086 -13.923 1.00 94.50 100 THR A O 1
ATOM 788 N N . THR A 1 101 ? 4.003 -11.100 -11.931 1.00 94.88 101 THR A N 1
ATOM 789 C CA . THR A 1 101 ? 4.904 -10.053 -12.433 1.00 94.88 101 THR A CA 1
ATOM 790 C C . THR A 1 101 ? 6.202 -10.636 -12.982 1.00 94.88 101 THR A C 1
ATOM 792 O O . THR A 1 101 ? 6.656 -10.210 -14.040 1.00 94.88 101 THR A O 1
ATOM 795 N N . LEU A 1 102 ? 6.784 -11.639 -12.318 1.00 93.75 102 LEU A N 1
ATOM 796 C CA . LEU A 1 102 ? 7.993 -12.313 -12.798 1.00 93.75 102 LEU A CA 1
ATOM 797 C C . LEU A 1 102 ? 7.755 -13.036 -14.130 1.00 93.75 102 LEU A C 1
ATOM 799 O O . LEU A 1 102 ? 8.581 -12.925 -15.036 1.00 93.75 102 LEU A O 1
ATOM 803 N 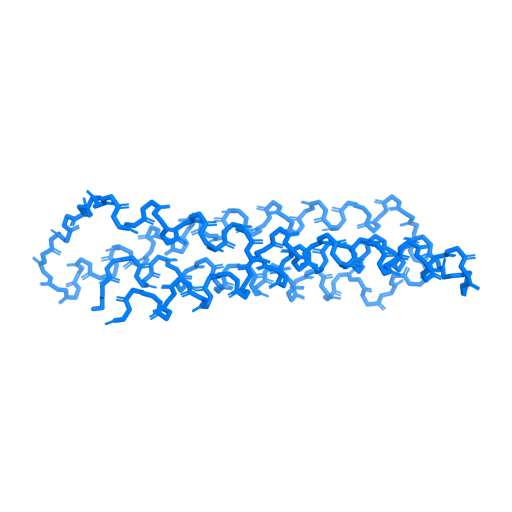N . VAL A 1 103 ? 6.616 -13.721 -14.280 1.00 94.25 103 VAL A N 1
ATOM 804 C CA . VAL A 1 103 ? 6.222 -14.346 -15.555 1.00 94.25 103 VAL A CA 1
ATOM 805 C C . VAL A 1 103 ? 6.065 -13.287 -16.646 1.00 94.25 103 VAL A C 1
ATOM 807 O O . VAL A 1 103 ? 6.555 -13.477 -17.757 1.00 94.25 103 VAL A O 1
ATOM 810 N N . LEU A 1 104 ? 5.435 -12.153 -16.335 1.00 92.44 104 LEU A N 1
ATOM 811 C CA . LEU A 1 104 ? 5.250 -11.068 -17.296 1.00 92.44 104 LEU A CA 1
ATOM 812 C C . LEU A 1 104 ? 6.576 -10.402 -17.705 1.00 92.44 104 LEU A C 1
ATOM 814 O O . LEU A 1 104 ? 6.782 -10.128 -18.886 1.00 92.44 104 LEU A O 1
ATOM 818 N N . LEU A 1 105 ? 7.498 -10.195 -16.763 1.00 93.31 105 LEU A N 1
ATOM 819 C CA . LEU A 1 105 ? 8.842 -9.684 -17.049 1.00 93.31 105 LEU A CA 1
ATOM 820 C C . LEU A 1 105 ? 9.630 -10.642 -17.950 1.00 93.31 105 LEU A C 1
ATOM 822 O O . LEU A 1 105 ? 10.206 -10.207 -18.943 1.00 93.31 105 LEU A O 1
ATOM 826 N N . GLY A 1 106 ? 9.631 -11.938 -17.628 1.00 90.38 106 GLY A N 1
ATOM 827 C CA . GLY A 1 106 ? 10.412 -12.934 -18.362 1.00 90.38 106 GLY A CA 1
ATOM 828 C C . GLY A 1 106 ? 9.838 -13.283 -19.736 1.00 90.38 106 GLY A C 1
ATOM 829 O O . GLY A 1 106 ? 10.586 -13.400 -20.701 1.00 90.38 106 GLY A O 1
ATOM 830 N N . TRP A 1 107 ? 8.517 -13.452 -19.836 1.00 93.25 107 TRP A N 1
ATOM 831 C CA . TRP A 1 107 ? 7.873 -13.973 -21.047 1.00 93.25 107 TRP A CA 1
ATOM 832 C C . TRP A 1 107 ? 7.418 -12.878 -22.016 1.00 93.25 107 TRP A C 1
ATOM 834 O O . TRP A 1 107 ? 7.428 -13.084 -23.227 1.00 93.25 107 TRP A O 1
ATOM 844 N N . PHE A 1 108 ? 7.029 -11.708 -21.500 1.00 89.81 108 PHE A N 1
ATOM 845 C CA . PHE A 1 108 ? 6.516 -10.593 -22.309 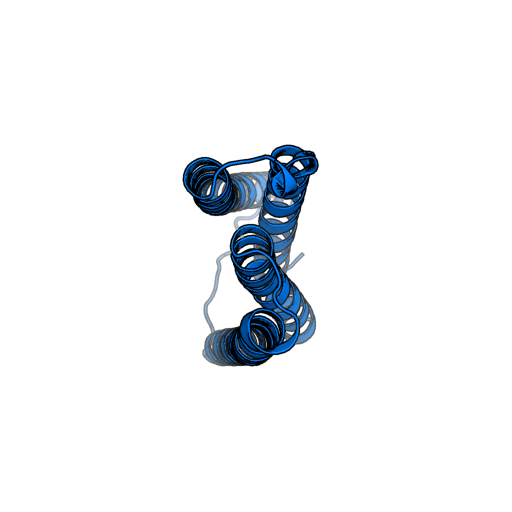1.00 89.81 108 PHE A CA 1
ATOM 846 C C . PHE A 1 108 ? 7.510 -9.432 -22.428 1.00 89.81 108 PHE A C 1
ATOM 848 O O . PHE A 1 108 ? 7.167 -8.393 -22.990 1.00 89.81 108 PHE A O 1
ATOM 855 N N . ASN A 1 109 ? 8.739 -9.611 -21.930 1.00 86.81 109 ASN A N 1
ATOM 856 C CA . ASN A 1 109 ? 9.835 -8.645 -22.019 1.00 86.81 109 ASN A CA 1
ATOM 857 C C . ASN A 1 109 ? 9.442 -7.239 -21.519 1.00 86.81 109 ASN A C 1
ATOM 859 O O . ASN A 1 109 ? 9.813 -6.220 -22.107 1.00 86.81 109 ASN A O 1
ATOM 863 N N . LEU A 1 110 ? 8.632 -7.185 -20.453 1.00 87.88 110 LEU A N 1
ATOM 864 C CA . LEU A 1 110 ? 8.236 -5.928 -19.823 1.00 87.88 110 LEU A CA 1
ATOM 865 C C . LEU A 1 110 ? 9.450 -5.210 -19.227 1.00 87.88 110 LEU A C 1
ATOM 867 O O . LEU A 1 110 ? 10.412 -5.832 -18.775 1.00 87.88 110 LEU A O 1
ATOM 871 N N . SER A 1 111 ? 9.378 -3.879 -19.170 1.00 90.31 111 SER A N 1
ATOM 872 C CA . SER A 1 111 ? 10.443 -3.090 -18.555 1.00 90.31 111 SER A CA 1
ATOM 873 C C . SER A 1 111 ? 10.553 -3.374 -17.052 1.00 90.31 111 SER A C 1
ATOM 875 O O . SER A 1 111 ? 9.548 -3.557 -16.357 1.00 90.31 111 SER A O 1
ATOM 877 N N . ILE A 1 112 ? 11.781 -3.338 -16.530 1.00 91.00 112 ILE A N 1
ATOM 878 C CA . ILE A 1 112 ? 12.055 -3.501 -15.093 1.00 91.00 112 ILE A CA 1
ATOM 879 C C . ILE A 1 112 ? 11.307 -2.438 -14.272 1.00 91.00 112 ILE A C 1
ATOM 881 O O . ILE A 1 112 ? 10.760 -2.759 -13.218 1.00 91.00 112 ILE A O 1
ATOM 885 N N . ASN A 1 113 ? 11.212 -1.202 -14.779 1.00 93.50 113 ASN A N 1
ATOM 886 C CA . ASN A 1 113 ? 10.447 -0.123 -14.145 1.00 93.50 113 ASN A CA 1
ATOM 887 C C . ASN A 1 113 ? 8.986 -0.531 -13.931 1.00 93.50 113 ASN A C 1
ATOM 889 O O . ASN A 1 113 ? 8.454 -0.380 -12.834 1.00 93.50 113 ASN A O 1
ATOM 893 N N . THR A 1 114 ? 8.348 -1.094 -14.960 1.00 91.62 114 THR A N 1
ATOM 894 C CA . THR A 1 114 ? 6.964 -1.575 -14.878 1.00 91.62 114 THR A CA 1
ATOM 895 C C . THR A 1 114 ? 6.829 -2.674 -13.828 1.00 91.62 114 THR A C 1
ATOM 897 O O . THR A 1 114 ? 5.905 -2.632 -13.021 1.00 91.62 114 THR A O 1
ATOM 900 N N . GLY A 1 115 ? 7.771 -3.621 -13.789 1.00 93.06 115 GLY A N 1
ATOM 901 C CA . GLY A 1 115 ? 7.776 -4.688 -12.788 1.00 93.06 115 GLY A CA 1
ATOM 902 C C . GLY A 1 115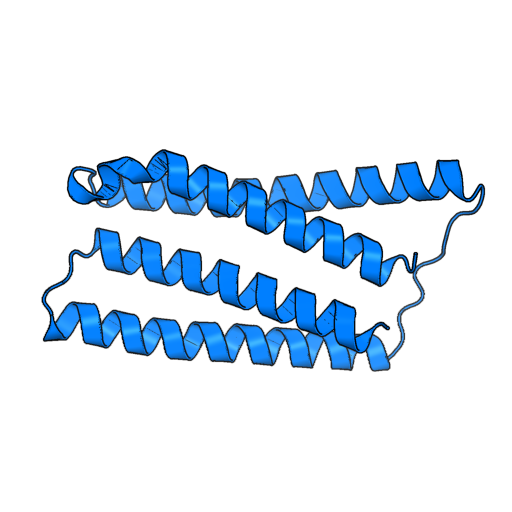 ? 7.857 -4.168 -11.350 1.00 93.06 115 GLY A C 1
ATOM 903 O O . GLY A 1 115 ? 7.073 -4.589 -10.501 1.00 93.06 115 GLY A O 1
ATOM 904 N N . LEU A 1 116 ? 8.757 -3.215 -11.086 1.00 94.06 116 LEU A N 1
ATOM 905 C CA . LEU A 1 116 ? 8.901 -2.593 -9.764 1.00 94.06 116 LEU A CA 1
ATOM 906 C C . LEU A 1 116 ? 7.616 -1.888 -9.325 1.00 94.06 116 LEU A C 1
ATOM 908 O O . LEU A 1 116 ? 7.138 -2.115 -8.214 1.00 94.06 116 LEU A O 1
ATOM 912 N N . ILE A 1 117 ? 7.027 -1.086 -10.214 1.00 94.88 117 ILE A N 1
ATOM 913 C CA . ILE A 1 117 ? 5.785 -0.357 -9.931 1.00 94.88 117 ILE A CA 1
ATOM 914 C C . ILE A 1 117 ? 4.656 -1.338 -9.607 1.00 94.88 117 ILE A C 1
ATOM 916 O O . ILE A 1 117 ? 3.979 -1.177 -8.592 1.00 94.88 117 ILE A O 1
ATOM 920 N N . VAL A 1 118 ? 4.478 -2.380 -10.423 1.00 94.69 118 VAL A N 1
ATOM 921 C CA . VAL A 1 118 ? 3.412 -3.373 -10.227 1.00 94.69 118 VAL A CA 1
ATOM 922 C C . VAL A 1 118 ? 3.572 -4.110 -8.898 1.00 94.69 118 VAL A C 1
ATOM 924 O O . VAL A 1 118 ? 2.593 -4.225 -8.162 1.00 94.69 118 VAL A O 1
ATOM 927 N N . ILE A 1 119 ? 4.781 -4.560 -8.543 1.00 94.94 119 ILE A N 1
ATOM 928 C CA . ILE A 1 119 ? 5.016 -5.269 -7.273 1.00 94.94 119 ILE A CA 1
ATOM 929 C C . ILE A 1 119 ? 4.728 -4.357 -6.076 1.00 94.94 119 ILE A C 1
ATOM 931 O O . ILE A 1 119 ? 4.064 -4.781 -5.128 1.00 94.94 119 ILE A O 1
ATOM 935 N N . THR A 1 120 ? 5.178 -3.100 -6.111 1.00 95.56 120 THR A N 1
ATOM 936 C CA . THR A 1 120 ? 4.903 -2.158 -5.019 1.00 95.56 120 THR A CA 1
ATOM 937 C C . THR A 1 120 ? 3.408 -1.878 -4.888 1.00 95.56 120 THR A C 1
ATOM 939 O O . THR A 1 120 ? 2.865 -1.973 -3.786 1.00 95.56 120 THR A O 1
ATOM 942 N N . PHE A 1 121 ? 2.713 -1.598 -5.994 1.00 96.06 121 PHE A N 1
ATOM 943 C CA . PHE A 1 121 ? 1.269 -1.351 -5.970 1.00 96.06 121 PHE A CA 1
ATOM 944 C C . PHE A 1 121 ? 0.483 -2.589 -5.531 1.00 96.06 121 PHE A C 1
ATOM 946 O O . PHE A 1 121 ? -0.482 -2.451 -4.783 1.00 96.06 121 PHE A O 1
ATOM 953 N N . ALA A 1 122 ? 0.915 -3.794 -5.905 1.00 96.31 122 ALA A N 1
ATOM 954 C CA . ALA A 1 122 ? 0.315 -5.034 -5.424 1.00 96.31 122 ALA A CA 1
ATOM 955 C C . ALA A 1 122 ? 0.424 -5.185 -3.899 1.00 96.31 122 ALA A C 1
ATOM 957 O O . ALA A 1 122 ? -0.535 -5.621 -3.265 1.00 96.31 122 ALA A O 1
ATOM 958 N N . GLY A 1 123 ? 1.549 -4.780 -3.299 1.00 95.38 123 GLY A N 1
ATOM 959 C CA . GLY A 1 123 ? 1.704 -4.747 -1.842 1.00 95.38 123 GLY A CA 1
ATOM 960 C C . GLY A 1 123 ? 0.702 -3.804 -1.169 1.00 95.38 123 GLY A C 1
ATOM 961 O O . GLY A 1 123 ? 0.036 -4.183 -0.205 1.00 95.38 123 GLY A O 1
ATOM 962 N N . PHE A 1 124 ? 0.525 -2.599 -1.719 1.00 96.12 124 PHE A N 1
ATOM 963 C CA . PHE A 1 124 ? -0.484 -1.656 -1.230 1.00 96.12 124 PHE A CA 1
ATOM 964 C C . PHE A 1 124 ? -1.916 -2.179 -1.402 1.00 96.12 124 PHE A C 1
ATOM 966 O O . PHE A 1 124 ? -2.714 -2.094 -0.471 1.00 96.12 124 PHE A O 1
ATOM 973 N N . ILE A 1 125 ? -2.241 -2.752 -2.563 1.00 96.38 125 ILE A N 1
ATOM 974 C CA . ILE A 1 125 ? -3.564 -3.325 -2.845 1.00 96.38 125 ILE A CA 1
ATOM 975 C C . ILE A 1 125 ? -3.855 -4.499 -1.904 1.00 96.38 125 ILE A C 1
ATOM 977 O O . ILE A 1 125 ? -4.939 -4.556 -1.325 1.00 96.38 125 ILE A O 1
ATOM 981 N N . GLY A 1 126 ? -2.891 -5.402 -1.704 1.00 96.12 126 GLY A N 1
ATOM 982 C CA . GLY A 1 126 ? -3.009 -6.512 -0.756 1.00 96.12 126 GLY A CA 1
ATOM 983 C C . GLY A 1 126 ? -3.263 -6.023 0.670 1.00 96.12 126 GLY A C 1
ATOM 984 O O . GLY A 1 126 ? -4.170 -6.524 1.338 1.00 96.12 126 GLY A O 1
ATOM 985 N N . SER A 1 127 ? -2.545 -4.978 1.095 1.00 94.81 127 SER A N 1
ATOM 986 C CA . SER A 1 127 ? -2.778 -4.312 2.379 1.00 94.81 127 SER A CA 1
ATOM 987 C C . SER A 1 127 ? -4.196 -3.736 2.469 1.00 94.81 127 SER A C 1
ATOM 989 O O . SER A 1 127 ? -4.952 -4.117 3.358 1.00 94.81 127 SER A O 1
ATOM 991 N N . ILE A 1 128 ? -4.629 -2.918 1.508 1.00 96.12 128 ILE A N 1
ATOM 992 C CA . ILE A 1 128 ? -5.965 -2.298 1.514 1.00 96.12 128 ILE A CA 1
ATOM 993 C C . ILE A 1 128 ? -7.082 -3.351 1.537 1.00 96.12 128 ILE A C 1
ATOM 995 O O . ILE A 1 128 ? -8.024 -3.231 2.321 1.00 96.12 128 ILE A O 1
ATOM 999 N N . ILE A 1 129 ? -6.975 -4.409 0.728 1.00 96.31 129 ILE A N 1
ATOM 1000 C CA . ILE A 1 129 ? -7.959 -5.500 0.716 1.00 96.31 129 ILE A CA 1
ATOM 1001 C C . ILE A 1 129 ? -8.005 -6.204 2.079 1.00 96.31 129 ILE A C 1
ATOM 1003 O O . ILE A 1 129 ? -9.089 -6.502 2.585 1.00 96.31 129 ILE A O 1
ATOM 1007 N N . SER A 1 130 ? -6.851 -6.418 2.714 1.00 95.00 130 SER A N 1
ATOM 1008 C CA . SER A 1 130 ? -6.796 -6.999 4.057 1.00 95.00 130 SER A CA 1
ATOM 1009 C C . SER A 1 130 ? -7.436 -6.105 5.124 1.00 95.00 130 SER A C 1
ATOM 1011 O O . SER A 1 130 ? -8.088 -6.605 6.039 1.00 95.00 130 SER A O 1
ATOM 1013 N N . LEU A 1 131 ? -7.333 -4.783 4.977 1.00 94.25 131 LEU A N 1
ATOM 1014 C CA . LEU A 1 131 ? -7.972 -3.818 5.868 1.00 94.25 131 LEU A CA 1
ATOM 1015 C C . LEU A 1 131 ? -9.491 -3.788 5.674 1.00 94.25 131 LEU A C 1
ATOM 1017 O O . LEU A 1 131 ? -10.229 -3.741 6.656 1.00 94.25 131 LEU A O 1
ATOM 1021 N N . PHE A 1 132 ? -9.984 -3.911 4.439 1.00 94.44 132 PHE A N 1
ATOM 1022 C CA . PHE A 1 132 ? -11.418 -4.107 4.205 1.00 94.44 132 PHE A CA 1
ATOM 1023 C C . PHE A 1 132 ? -11.936 -5.401 4.843 1.00 94.44 132 PHE A C 1
ATOM 1025 O O . PHE A 1 132 ? -13.021 -5.392 5.429 1.00 94.44 132 PHE A O 1
ATOM 1032 N N . LEU A 1 133 ? -11.153 -6.487 4.801 1.00 93.69 133 LEU A N 1
ATOM 1033 C CA . LEU A 1 133 ? -11.488 -7.712 5.529 1.00 93.69 133 LEU A CA 1
ATOM 1034 C C . LEU A 1 133 ? -11.552 -7.459 7.043 1.00 93.69 133 LEU A C 1
ATOM 1036 O O . LEU A 1 133 ? -12.516 -7.889 7.674 1.00 93.69 133 LEU A O 1
ATOM 1040 N N . LYS A 1 134 ? -10.593 -6.724 7.628 1.00 92.12 134 LYS A N 1
ATOM 1041 C CA . LYS A 1 134 ? -10.646 -6.349 9.054 1.00 92.12 134 LYS A CA 1
ATOM 1042 C C . LYS A 1 134 ? -11.929 -5.584 9.387 1.00 92.12 134 LYS A C 1
ATOM 1044 O O . LYS A 1 134 ? -12.607 -5.942 10.344 1.00 92.12 134 LYS A O 1
ATOM 1049 N N . ILE A 1 135 ? -12.309 -4.584 8.586 1.00 90.94 135 ILE A N 1
ATOM 1050 C CA . ILE A 1 135 ? -13.566 -3.836 8.787 1.00 90.94 135 ILE A CA 1
ATOM 1051 C C . ILE A 1 135 ? -14.775 -4.775 8.761 1.00 90.94 135 ILE A C 1
ATOM 1053 O O . ILE A 1 135 ? -15.671 -4.633 9.591 1.00 90.94 135 ILE A O 1
ATOM 1057 N N . TYR A 1 136 ? -14.800 -5.732 7.831 1.00 90.12 136 TYR A N 1
ATOM 1058 C CA . TYR A 1 136 ? -15.874 -6.718 7.743 1.00 90.12 136 TYR A CA 1
ATOM 1059 C C . TYR A 1 136 ? -15.934 -7.635 8.975 1.00 90.12 136 TYR A C 1
ATOM 1061 O O . TYR A 1 136 ? -17.023 -7.884 9.480 1.00 90.12 136 TYR A O 1
ATOM 1069 N N . LEU A 1 137 ? -14.787 -8.102 9.477 1.00 88.25 137 LEU A N 1
ATOM 1070 C CA . LEU A 1 137 ? -14.703 -8.988 10.647 1.00 88.25 137 LEU A CA 1
ATOM 1071 C C . LEU A 1 137 ? -15.003 -8.274 11.978 1.00 88.25 137 LEU A C 1
ATOM 1073 O O . LEU A 1 137 ? -15.472 -8.912 12.920 1.00 88.25 137 LEU A O 1
ATOM 1077 N N . TYR A 1 138 ? -14.726 -6.968 12.065 1.00 85.31 138 TYR A N 1
ATOM 1078 C CA . TYR A 1 138 ? -15.005 -6.137 13.244 1.00 85.31 138 TYR A CA 1
ATOM 1079 C C . TYR A 1 138 ? -16.451 -5.630 13.339 1.00 85.31 138 TYR A C 1
ATOM 1081 O O . TYR A 1 138 ? -16.807 -5.039 14.364 1.00 85.31 138 TYR A O 1
ATOM 1089 N N . ARG A 1 139 ? -17.251 -5.794 12.281 1.00 80.12 139 ARG A N 1
ATOM 1090 C CA . ARG A 1 139 ? -18.676 -5.451 12.276 1.00 80.12 139 ARG A CA 1
ATOM 1091 C C . ARG A 1 139 ? -19.490 -6.475 13.061 1.00 80.12 139 ARG A C 1
ATOM 1093 O O . ARG A 1 139 ? -20.408 -6.015 13.775 1.00 80.12 139 ARG A O 1
#

Secondary structure (DSSP, 8-state):
--HHHHHHHHHHHHHHHHHHHHHHHTTTTTTS-HHHHHHHHHHHHHHHHHHHHHHHHHHHHHHHHHHSS-------HHHHHHHHHHHHHHHHHHHHHHHHHHHHHHHH---HHHHHHHHHHHHHHHHHHHHHHHHHHH-

Organism: NCBI:txid1125411